Protein AF-A0A925KQW5-F1 (afdb_monomer_lite)

Radius of gyration: 14.68 Å; chains: 1; bounding box: 32×25×39 Å

pLDDT: mean 91.46, std 4.94, range [70.19, 98.19]

Secondary structure (DSSP, 8-state):
-HHHHHHHHHT-GGGGSHHHHHHHHHHHHHHHHHHHHHHHHHHHTT-HHHHHHHHHHHHHHHHSS-GGGEEEETTEEEE-

Structure (mmCIF, N/CA/C/O backbone):
data_AF-A0A925KQW5-F1
#
_entry.id   AF-A0A925KQW5-F1
#
loop_
_atom_site.group_PDB
_atom_site.id
_atom_site.type_symbol
_atom_site.label_atom_id
_atom_site.label_alt_id
_atom_site.label_comp_id
_atom_site.label_asym_id
_atom_site.label_entity_id
_atom_site.label_seq_id
_atom_site.pdbx_PDB_ins_code
_atom_site.Cartn_x
_atom_site.Cartn_y
_atom_si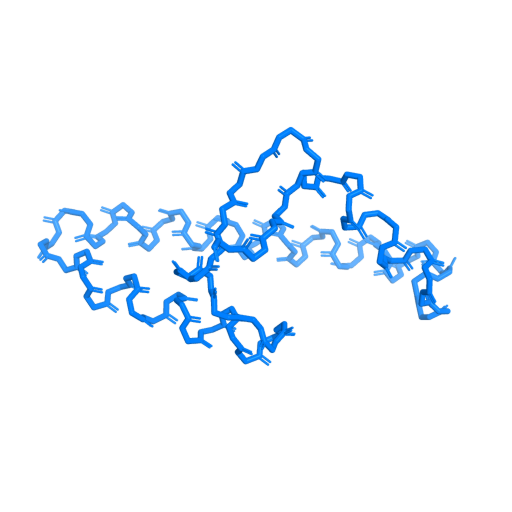te.Cartn_z
_atom_site.occupancy
_atom_site.B_iso_or_equiv
_atom_site.auth_seq_id
_atom_site.auth_comp_id
_atom_site.auth_asym_id
_atom_site.auth_atom_id
_atom_site.pdbx_PDB_model_num
ATOM 1 N N . VAL A 1 1 ? 3.752 -13.203 -0.375 1.00 82.25 1 VAL A N 1
ATOM 2 C CA . VAL A 1 1 ? 3.749 -11.788 -0.848 1.00 82.25 1 VAL A CA 1
ATOM 3 C C . VAL A 1 1 ? 5.064 -11.378 -1.499 1.00 82.25 1 VAL A C 1
ATOM 5 O O . VAL A 1 1 ? 5.027 -10.965 -2.646 1.00 82.25 1 VAL A O 1
ATOM 8 N N . ARG A 1 2 ? 6.228 -11.539 -0.846 1.00 84.25 2 ARG A N 1
ATOM 9 C CA . ARG A 1 2 ? 7.541 -11.138 -1.403 1.00 84.25 2 ARG A CA 1
ATOM 10 C C . ARG A 1 2 ? 7.775 -11.583 -2.855 1.00 84.25 2 ARG A C 1
ATOM 12 O O . ARG A 1 2 ? 8.099 -10.755 -3.692 1.00 84.25 2 ARG A O 1
ATOM 19 N N . ALA A 1 3 ? 7.551 -12.861 -3.169 1.00 86.94 3 ALA A N 1
ATOM 20 C CA . ALA A 1 3 ? 7.712 -13.380 -4.533 1.00 86.94 3 ALA A CA 1
ATOM 21 C C . ALA A 1 3 ? 6.691 -12.809 -5.541 1.00 86.94 3 ALA A C 1
ATOM 23 O O . ALA A 1 3 ? 6.987 -12.685 -6.724 1.00 86.94 3 ALA A O 1
ATOM 24 N N . GLN A 1 4 ? 5.483 -12.453 -5.095 1.00 86.50 4 GLN A N 1
ATOM 25 C CA . GLN A 1 4 ? 4.475 -11.792 -5.932 1.00 86.50 4 GLN A CA 1
ATOM 26 C C . GLN A 1 4 ? 4.915 -10.365 -6.271 1.00 86.50 4 GLN A C 1
ATOM 28 O O . GLN A 1 4 ? 4.935 -10.011 -7.441 1.00 86.50 4 GLN A O 1
ATOM 33 N N . VAL A 1 5 ? 5.366 -9.603 -5.270 1.00 85.75 5 VAL A N 1
ATOM 34 C CA . VAL A 1 5 ? 5.915 -8.253 -5.464 1.00 85.75 5 VAL A CA 1
ATOM 35 C C . VAL A 1 5 ? 7.150 -8.292 -6.364 1.00 85.75 5 VAL A C 1
ATOM 37 O O . VAL A 1 5 ? 7.222 -7.535 -7.322 1.00 85.75 5 VAL A O 1
ATOM 40 N N . ALA A 1 6 ? 8.084 -9.216 -6.123 1.00 86.38 6 ALA A N 1
ATOM 41 C CA . ALA A 1 6 ? 9.284 -9.360 -6.945 1.00 86.38 6 ALA A CA 1
ATOM 42 C C . ALA A 1 6 ? 8.953 -9.626 -8.423 1.00 86.38 6 ALA A C 1
ATOM 44 O O . ALA A 1 6 ? 9.570 -9.025 -9.297 1.00 86.38 6 ALA A O 1
ATOM 45 N N . ARG A 1 7 ? 7.949 -10.470 -8.707 1.00 88.06 7 ARG A N 1
ATOM 46 C CA . ARG A 1 7 ? 7.464 -10.704 -10.077 1.00 88.06 7 ARG A CA 1
ATOM 47 C C . ARG A 1 7 ? 6.863 -9.444 -10.698 1.00 88.06 7 ARG A C 1
ATOM 49 O O . ARG A 1 7 ? 7.183 -9.141 -11.840 1.00 88.06 7 ARG A O 1
ATOM 56 N N . SER A 1 8 ? 6.047 -8.696 -9.953 1.00 84.69 8 SER A N 1
ATOM 57 C CA . SER A 1 8 ? 5.476 -7.432 -10.436 1.00 84.69 8 SER A CA 1
ATOM 58 C C . SER A 1 8 ? 6.548 -6.379 -10.732 1.00 84.69 8 SER A C 1
ATOM 60 O O . SER A 1 8 ? 6.457 -5.691 -11.743 1.00 84.69 8 SER A O 1
ATOM 62 N N . LEU A 1 9 ? 7.580 -6.274 -9.888 1.00 87.50 9 LEU A N 1
ATOM 63 C CA . LEU A 1 9 ? 8.695 -5.347 -10.103 1.00 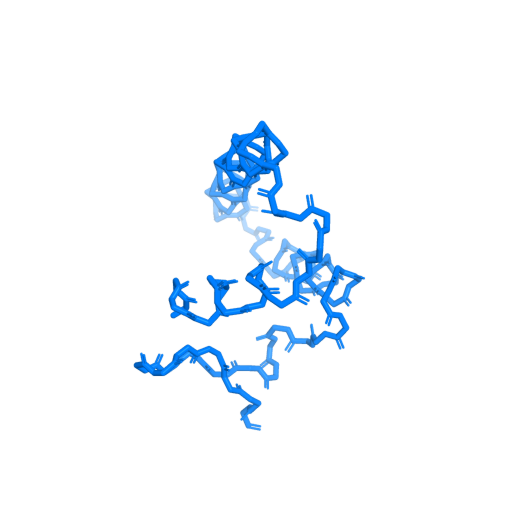87.50 9 LEU A CA 1
ATOM 64 C C . LEU A 1 9 ? 9.562 -5.770 -11.293 1.00 87.50 9 LEU A C 1
ATOM 66 O O . LEU A 1 9 ? 9.920 -4.928 -12.106 1.00 87.50 9 LEU A O 1
ATOM 70 N N . ALA A 1 10 ? 9.855 -7.067 -11.431 1.00 88.00 10 ALA A N 1
ATOM 71 C CA . ALA A 1 10 ? 10.635 -7.596 -12.550 1.00 88.00 10 ALA A CA 1
ATOM 72 C C . ALA A 1 10 ? 9.950 -7.389 -13.912 1.00 88.00 10 ALA A C 1
ATOM 74 O O . ALA A 1 10 ? 10.630 -7.289 -14.928 1.00 88.00 10 ALA A O 1
ATOM 75 N N . ALA A 1 11 ? 8.617 -7.308 -13.937 1.00 88.81 11 ALA A N 1
ATOM 76 C CA . ALA A 1 11 ? 7.845 -7.065 -15.152 1.00 88.81 11 ALA A CA 1
ATOM 77 C C . ALA A 1 11 ? 7.840 -5.589 -15.605 1.00 88.81 11 ALA A C 1
ATOM 79 O O . ALA A 1 11 ? 7.353 -5.299 -16.695 1.00 88.81 11 ALA A O 1
ATOM 80 N N . ASN A 1 12 ? 8.353 -4.652 -14.797 1.00 87.75 12 ASN A N 1
ATOM 81 C CA . ASN A 1 12 ? 8.336 -3.221 -15.095 1.00 87.75 12 ASN A CA 1
ATOM 82 C C . ASN A 1 12 ? 9.761 -2.686 -15.332 1.00 87.75 12 ASN A C 1
ATOM 84 O O . ASN A 1 12 ? 10.614 -2.710 -14.443 1.00 87.75 12 ASN A O 1
ATOM 88 N N . ALA A 1 13 ? 9.997 -2.158 -16.538 1.00 90.12 13 ALA A N 1
ATOM 89 C CA . ALA A 1 13 ? 11.300 -1.669 -16.992 1.00 90.12 13 ALA A CA 1
ATOM 90 C C . ALA A 1 13 ? 11.885 -0.543 -16.118 1.00 90.12 13 ALA A C 1
ATOM 92 O O . ALA A 1 13 ? 13.105 -0.443 -15.998 1.00 90.12 13 ALA A O 1
ATOM 93 N N . THR A 1 14 ? 11.050 0.258 -15.445 1.00 88.56 14 THR A N 1
ATOM 94 C CA . THR A 1 14 ? 11.500 1.301 -14.507 1.00 88.56 14 THR A CA 1
ATOM 95 C C . THR A 1 14 ? 12.339 0.723 -13.366 1.00 88.56 14 THR A C 1
ATOM 97 O O . THR A 1 14 ? 13.294 1.348 -12.913 1.00 88.56 14 THR A O 1
ATOM 100 N N . PHE A 1 15 ? 12.049 -0.508 -12.940 1.00 89.81 15 PHE A N 1
ATOM 101 C CA . PHE A 1 15 ? 12.781 -1.176 -11.866 1.00 89.81 15 PHE A CA 1
ATOM 102 C C . PHE A 1 15 ? 13.958 -2.022 -12.365 1.00 89.81 15 PHE A C 1
ATOM 104 O O . PHE A 1 15 ? 14.558 -2.752 -11.574 1.00 89.81 15 PHE A O 1
ATOM 111 N N . ALA A 1 16 ? 14.347 -1.922 -13.643 1.00 88.88 16 ALA A N 1
ATOM 112 C CA . ALA A 1 16 ? 15.564 -2.557 -14.156 1.00 88.88 16 ALA A CA 1
ATOM 113 C C . ALA A 1 16 ? 16.843 -1.902 -13.594 1.00 88.88 16 ALA A C 1
ATOM 115 O O . ALA A 1 16 ? 17.850 -2.586 -13.388 1.00 88.88 16 ALA A O 1
ATOM 116 N N . ASN A 1 17 ? 16.788 -0.610 -13.249 1.00 91.50 17 ASN A N 1
ATOM 117 C CA . ASN A 1 17 ? 17.890 0.120 -12.623 1.00 91.50 17 ASN A CA 1
ATOM 118 C C . ASN A 1 17 ? 18.039 -0.256 -11.125 1.00 91.50 17 ASN A C 1
ATOM 120 O O . ASN A 1 17 ? 17.069 -0.136 -10.370 1.00 91.50 17 ASN A O 1
ATOM 124 N N . PRO A 1 18 ? 19.231 -0.686 -10.657 1.00 89.38 18 PRO A N 1
ATOM 125 C CA . PRO A 1 18 ? 19.490 -0.944 -9.239 1.00 89.38 18 PRO A CA 1
ATOM 126 C C . PRO A 1 18 ? 19.197 0.233 -8.303 1.00 89.38 18 PRO A C 1
ATOM 128 O O . PRO A 1 18 ? 18.710 -0.002 -7.200 1.00 89.38 18 PRO A O 1
ATOM 131 N N . HIS A 1 19 ? 19.450 1.469 -8.740 1.00 92.31 19 HIS A N 1
ATOM 132 C CA . HIS A 1 19 ? 19.214 2.672 -7.941 1.00 92.31 19 HIS A CA 1
ATOM 133 C C . HIS A 1 19 ? 17.729 2.850 -7.618 1.00 92.31 19 HIS A C 1
ATOM 135 O O . HIS A 1 19 ? 17.345 2.908 -6.456 1.00 92.31 19 HIS A O 1
ATOM 141 N N . THR A 1 20 ? 16.879 2.800 -8.645 1.00 92.31 20 THR A N 1
ATOM 142 C CA . THR A 1 20 ? 15.423 2.938 -8.506 1.00 92.31 20 THR A CA 1
ATOM 143 C C . THR A 1 20 ? 14.822 1.851 -7.612 1.00 92.31 20 THR A C 1
ATOM 145 O O . THR A 1 20 ? 13.885 2.100 -6.856 1.00 92.31 20 THR A O 1
ATOM 148 N N . ARG A 1 21 ? 15.373 0.629 -7.644 1.00 91.38 21 ARG A N 1
ATOM 149 C CA . ARG A 1 21 ? 14.957 -0.437 -6.715 1.00 91.38 21 ARG A CA 1
ATOM 150 C C . ARG A 1 21 ? 15.347 -0.144 -5.269 1.00 91.38 21 ARG A C 1
ATOM 152 O O . ARG A 1 21 ? 14.593 -0.508 -4.371 1.00 91.38 21 ARG A O 1
ATOM 159 N N . ALA A 1 22 ? 16.519 0.446 -5.047 1.00 92.12 22 ALA A N 1
ATOM 160 C CA . ALA A 1 22 ? 16.983 0.803 -3.712 1.00 92.12 22 ALA A CA 1
ATOM 161 C C . ALA A 1 22 ? 16.126 1.928 -3.116 1.00 92.12 22 ALA A C 1
ATOM 163 O O . ALA A 1 22 ? 15.667 1.792 -1.986 1.00 92.12 22 ALA A O 1
ATOM 164 N N . GLU A 1 23 ? 15.823 2.968 -3.897 1.00 93.75 23 GLU A N 1
ATOM 165 C CA . GLU A 1 23 ? 14.931 4.062 -3.486 1.00 93.75 23 GLU A CA 1
ATOM 166 C C . GLU A 1 23 ? 13.550 3.537 -3.085 1.00 93.75 23 GLU A C 1
ATOM 168 O O . GLU A 1 23 ? 13.102 3.767 -1.961 1.00 93.75 23 GLU A O 1
ATOM 173 N N . LEU A 1 24 ? 12.929 2.718 -3.943 1.00 90.75 24 LEU A N 1
ATOM 174 C CA . LEU A 1 24 ? 11.651 2.081 -3.626 1.00 90.75 24 LEU A CA 1
ATOM 175 C C . LEU A 1 24 ? 11.733 1.246 -2.338 1.00 90.75 24 LEU A C 1
ATOM 177 O O . LEU A 1 24 ? 10.791 1.221 -1.547 1.00 90.75 24 LEU A O 1
ATOM 181 N N . ALA A 1 25 ? 12.837 0.527 -2.119 1.00 90.44 25 ALA A N 1
ATOM 182 C CA . ALA A 1 25 ? 13.000 -0.282 -0.918 1.00 90.44 25 ALA A CA 1
ATOM 183 C C . ALA A 1 25 ? 13.038 0.578 0.354 1.00 90.44 25 ALA A C 1
ATOM 185 O O . ALA A 1 25 ? 12.435 0.182 1.352 1.00 90.44 25 ALA A O 1
ATOM 186 N N . GLU A 1 26 ? 13.697 1.738 0.330 1.00 96.12 26 GLU A N 1
ATOM 187 C CA . GLU A 1 26 ? 13.690 2.670 1.464 1.00 96.12 26 GLU A CA 1
ATOM 188 C C . GLU A 1 26 ? 12.301 3.280 1.693 1.00 96.12 26 GLU A C 1
ATOM 190 O O . GLU A 1 26 ? 11.813 3.283 2.825 1.00 96.12 26 GLU A O 1
ATOM 195 N N . GLU A 1 27 ? 11.601 3.691 0.632 1.00 93.38 27 GLU A N 1
ATOM 196 C CA . GLU A 1 27 ? 10.225 4.196 0.734 1.00 93.38 27 GLU A CA 1
ATOM 197 C C . GLU A 1 27 ? 9.273 3.158 1.344 1.00 93.38 27 GLU A C 1
ATOM 199 O O . GLU A 1 27 ? 8.471 3.473 2.226 1.00 93.38 27 GLU A O 1
ATOM 204 N N . MET A 1 28 ? 9.390 1.890 0.935 1.00 90.88 28 MET A N 1
ATOM 205 C CA . MET A 1 28 ? 8.575 0.803 1.482 1.00 90.88 28 MET A CA 1
ATOM 206 C C . MET A 1 28 ? 8.857 0.548 2.967 1.00 90.88 28 MET A C 1
ATOM 208 O O . MET A 1 28 ? 7.926 0.243 3.717 1.00 90.88 28 MET A O 1
ATOM 212 N N . LYS A 1 29 ? 10.112 0.685 3.419 1.00 93.62 29 LYS A N 1
ATOM 213 C CA . LYS A 1 29 ? 10.449 0.581 4.849 1.00 93.62 29 LYS A CA 1
ATOM 214 C C . LYS A 1 29 ? 9.794 1.705 5.646 1.00 93.62 29 LYS A C 1
ATOM 216 O O . LYS A 1 29 ? 9.196 1.430 6.686 1.00 93.62 29 LYS A O 1
ATOM 221 N N . LEU A 1 30 ? 9.869 2.942 5.153 1.00 96.69 30 LEU A N 1
ATOM 222 C CA . LEU A 1 30 ? 9.234 4.093 5.796 1.00 96.69 30 LEU A CA 1
ATOM 223 C C . LEU A 1 30 ? 7.718 3.906 5.875 1.00 96.69 30 LEU A C 1
ATOM 225 O O . LEU A 1 30 ? 7.149 4.002 6.961 1.00 96.69 30 LEU A O 1
ATOM 229 N N . LEU A 1 31 ? 7.080 3.532 4.761 1.00 92.88 31 LEU A N 1
ATOM 230 C CA . LEU A 1 31 ? 5.647 3.251 4.716 1.00 92.88 31 LEU A CA 1
ATOM 231 C C . LEU A 1 31 ? 5.250 2.176 5.735 1.00 92.88 31 LEU A C 1
ATOM 233 O O . LEU A 1 31 ? 4.266 2.343 6.455 1.00 92.88 31 LEU A O 1
ATOM 237 N N . PHE A 1 32 ? 6.022 1.090 5.837 1.00 92.94 32 PHE A N 1
ATOM 238 C CA . PHE A 1 32 ? 5.766 0.038 6.818 1.00 92.94 32 PHE A CA 1
ATOM 239 C C . PHE A 1 32 ? 5.804 0.569 8.256 1.00 92.94 32 PHE A C 1
ATOM 241 O O . PHE A 1 32 ? 4.880 0.305 9.027 1.00 92.94 32 PHE A O 1
ATOM 248 N N . VAL A 1 33 ? 6.837 1.337 8.616 1.00 97.38 33 VAL A N 1
ATOM 249 C CA . VAL A 1 33 ? 6.967 1.915 9.963 1.00 97.38 33 VAL A CA 1
ATOM 250 C C . VAL A 1 33 ? 5.813 2.871 10.258 1.00 97.38 33 VAL A C 1
ATOM 252 O O . VAL A 1 33 ? 5.211 2.781 11.328 1.00 97.38 33 VAL A O 1
ATOM 255 N N . THR A 1 34 ? 5.443 3.731 9.308 1.00 96.69 34 THR A N 1
ATOM 256 C CA . THR A 1 34 ? 4.316 4.662 9.451 1.00 96.69 34 THR A CA 1
ATOM 257 C C . THR A 1 34 ? 2.995 3.926 9.658 1.00 96.69 34 THR A C 1
ATOM 259 O O . THR A 1 34 ? 2.230 4.273 10.561 1.00 96.69 34 THR A O 1
ATOM 262 N N . LEU A 1 35 ? 2.726 2.880 8.870 1.00 95.94 35 LEU A N 1
ATOM 263 C CA . LEU A 1 35 ? 1.519 2.070 9.029 1.00 95.94 35 LEU A CA 1
ATOM 264 C C . LEU A 1 35 ? 1.512 1.327 10.370 1.00 95.94 35 LEU A C 1
ATOM 266 O O . LEU A 1 35 ? 0.495 1.279 11.059 1.00 95.94 35 LEU A O 1
ATOM 270 N N . HIS A 1 36 ? 2.652 0.786 10.793 1.00 96.81 36 HIS A N 1
ATOM 271 C CA . HIS A 1 36 ? 2.741 0.112 12.081 1.00 96.81 36 HIS A CA 1
ATOM 272 C C . HIS A 1 36 ? 2.501 1.078 13.250 1.00 96.81 36 HIS A C 1
ATOM 274 O O . HIS A 1 36 ? 1.701 0.784 14.137 1.00 96.81 36 HIS A O 1
ATOM 280 N N . ALA A 1 37 ? 3.144 2.248 13.239 1.00 97.94 37 ALA A N 1
ATOM 281 C CA . ALA A 1 37 ? 2.967 3.268 14.268 1.00 97.94 37 ALA A CA 1
ATOM 282 C C . ALA A 1 37 ? 1.519 3.785 14.319 1.00 97.94 37 ALA A C 1
ATOM 284 O O . ALA A 1 37 ? 0.934 3.881 15.400 1.00 97.94 37 ALA A O 1
ATOM 285 N N . GLY A 1 38 ? 0.913 4.039 13.153 1.00 97.56 38 GLY A N 1
ATOM 286 C CA . GLY A 1 38 ? -0.490 4.435 13.046 1.00 97.56 38 GLY A CA 1
ATOM 287 C C . GLY A 1 38 ? -1.442 3.377 13.606 1.00 97.56 38 GLY A C 1
ATOM 288 O O . GLY A 1 38 ? -2.350 3.712 14.363 1.00 97.56 38 GLY A O 1
ATOM 289 N N . TRP A 1 39 ? -1.195 2.092 13.328 1.00 97.69 39 TRP A N 1
ATOM 290 C CA . TRP A 1 39 ? -1.974 0.994 13.904 1.00 97.69 39 TRP A CA 1
ATOM 291 C C . TRP A 1 39 ? -1.877 0.942 15.435 1.00 97.69 39 TRP A C 1
ATOM 293 O O . TRP A 1 39 ? -2.896 0.782 16.111 1.00 97.69 39 TRP A O 1
ATOM 303 N N . GLN A 1 40 ? -0.676 1.111 15.996 1.00 98.19 40 GLN A N 1
ATOM 304 C CA . GLN A 1 40 ? -0.478 1.126 17.450 1.00 98.19 40 GLN A CA 1
ATOM 305 C C . GLN A 1 40 ? -1.236 2.282 18.118 1.00 98.19 40 GLN A C 1
ATOM 307 O O . GLN A 1 40 ? -1.917 2.068 19.124 1.00 98.19 40 GLN A O 1
ATOM 312 N N . SER A 1 41 ? -1.158 3.488 17.546 1.00 98.19 41 SER A N 1
ATOM 313 C CA . SER A 1 41 ? -1.896 4.666 18.027 1.00 98.19 41 SER A CA 1
ATOM 314 C C . SER A 1 41 ? -3.409 4.462 17.913 1.00 98.19 41 SER A C 1
ATOM 316 O O . SER A 1 41 ? -4.113 4.590 18.915 1.00 98.19 41 SER A O 1
ATOM 318 N N . ALA A 1 42 ? -3.905 4.005 16.759 1.00 98.19 42 ALA A N 1
ATOM 319 C CA . ALA A 1 42 ? -5.324 3.728 16.549 1.00 98.19 42 ALA A CA 1
ATOM 320 C C . ALA A 1 42 ? -5.872 2.673 17.522 1.00 98.19 42 ALA A C 1
ATOM 322 O O . ALA A 1 42 ? -7.010 2.782 17.978 1.00 98.19 42 ALA A O 1
ATOM 323 N N . ARG A 1 43 ? -5.064 1.666 17.880 1.00 98.00 43 ARG A N 1
ATOM 324 C CA . ARG A 1 43 ? -5.417 0.677 18.906 1.00 98.00 43 ARG A CA 1
ATOM 325 C C . ARG A 1 43 ? -5.554 1.305 20.289 1.00 98.00 43 ARG A C 1
ATOM 327 O O . ARG A 1 43 ? -6.525 1.021 20.979 1.00 98.00 43 ARG A O 1
ATOM 334 N N . ARG A 1 44 ? -4.599 2.148 20.681 1.00 98.12 44 ARG A N 1
ATOM 335 C CA . ARG A 1 44 ? -4.595 2.832 21.982 1.00 98.12 44 ARG A CA 1
ATOM 336 C C . ARG A 1 44 ? -5.754 3.822 22.125 1.00 98.12 44 ARG A C 1
ATOM 338 O O . ARG A 1 44 ? -6.288 3.972 23.213 1.00 98.12 44 ARG A O 1
ATOM 345 N N . GLU A 1 45 ? -6.134 4.482 21.037 1.00 97.81 45 GLU A N 1
ATOM 346 C CA . GLU A 1 45 ? -7.131 5.561 21.026 1.00 97.81 45 GLU A CA 1
ATOM 347 C C . GLU A 1 45 ? -8.553 5.082 20.684 1.00 97.81 45 GLU A C 1
ATOM 349 O O . GLU A 1 45 ? -9.473 5.890 20.620 1.00 97.81 45 GLU A O 1
ATOM 354 N N . GLY A 1 46 ? -8.757 3.780 20.446 1.00 97.75 46 GLY A N 1
ATOM 355 C CA . GLY A 1 46 ? -10.073 3.231 20.087 1.00 97.75 46 GLY A CA 1
ATOM 356 C C . GLY A 1 46 ? -10.515 3.521 18.644 1.00 97.75 46 GLY A C 1
ATOM 357 O O . GLY A 1 46 ? -11.673 3.311 18.296 1.00 97.75 46 GLY A O 1
ATOM 358 N N . ASN A 1 47 ? -9.592 3.938 17.775 1.00 97.56 47 ASN A N 1
ATOM 359 C CA . ASN A 1 47 ? -9.847 4.386 16.401 1.00 97.56 47 ASN A CA 1
ATOM 360 C C . ASN A 1 47 ? -9.465 3.345 15.328 1.00 97.56 47 ASN A C 1
ATOM 362 O O . ASN A 1 47 ? -9.212 3.687 14.172 1.00 97.56 47 ASN A O 1
ATOM 366 N N . LEU A 1 48 ? -9.421 2.053 15.676 1.00 96.81 48 LEU A N 1
ATOM 367 C CA . LEU A 1 48 ? -8.982 0.995 14.751 1.00 96.81 48 LEU A CA 1
ATOM 368 C C . LEU A 1 48 ? -9.811 0.912 13.467 1.00 96.81 48 LEU A C 1
ATOM 370 O O . LEU A 1 48 ? -9.247 0.728 12.389 1.00 96.81 48 LEU A O 1
ATOM 374 N N . LYS A 1 49 ? -11.137 1.046 13.567 1.00 96.44 49 LYS A N 1
ATOM 375 C CA . LYS A 1 49 ? -12.031 0.963 12.406 1.00 96.44 49 LYS A CA 1
ATOM 376 C C . LYS A 1 49 ? -11.757 2.069 11.372 1.00 96.44 49 LYS A C 1
ATOM 378 O O . LYS A 1 49 ? -11.418 1.713 10.243 1.00 96.44 49 LYS A O 1
ATOM 383 N N . PRO A 1 50 ? -11.830 3.370 11.719 1.00 96.69 50 PRO A N 1
ATOM 384 C CA . PRO A 1 50 ? -11.550 4.433 10.753 1.00 96.69 50 PRO A CA 1
ATOM 385 C C . PRO A 1 50 ? -10.107 4.394 10.233 1.00 96.69 50 PRO A C 1
ATOM 387 O O . PRO A 1 50 ? -9.875 4.673 9.056 1.00 96.69 50 PRO A O 1
ATOM 390 N N . TYR A 1 51 ? -9.140 3.975 11.057 1.00 96.81 51 TYR A N 1
ATOM 391 C CA . TYR A 1 51 ? -7.767 3.759 10.601 1.00 96.81 51 TYR A CA 1
ATOM 392 C C . TYR A 1 51 ? -7.691 2.673 9.514 1.00 96.81 51 TYR A C 1
ATOM 394 O O . TYR A 1 51 ? -7.149 2.905 8.432 1.00 96.81 51 TYR A O 1
ATOM 402 N N . ALA A 1 52 ? -8.309 1.513 9.752 1.00 94.75 52 ALA A N 1
ATOM 403 C CA . ALA A 1 52 ? -8.378 0.436 8.770 1.00 94.75 52 ALA A CA 1
ATOM 404 C C . ALA A 1 52 ? -9.147 0.841 7.498 1.00 94.75 52 ALA A C 1
ATOM 406 O O . ALA A 1 52 ? -8.820 0.359 6.413 1.00 94.75 52 ALA A O 1
ATOM 407 N N . ASP A 1 53 ? -10.171 1.701 7.602 1.00 95.06 53 ASP A N 1
ATOM 408 C CA . ASP A 1 53 ? -10.885 2.282 6.449 1.00 95.06 53 ASP A CA 1
ATOM 409 C C . ASP A 1 53 ? -9.957 3.186 5.617 1.00 95.06 53 ASP A C 1
ATOM 411 O O . ASP A 1 53 ? -9.992 3.160 4.386 1.00 95.06 53 ASP A O 1
ATOM 415 N N . GLY A 1 54 ? -9.085 3.960 6.268 1.00 94.88 54 GLY A N 1
ATOM 416 C CA . GLY A 1 54 ? -8.047 4.750 5.603 1.00 94.88 54 GLY A CA 1
ATOM 417 C C . GLY A 1 54 ? -7.029 3.886 4.856 1.00 94.88 54 GLY A C 1
ATOM 418 O O . GLY A 1 54 ? -6.788 4.112 3.671 1.00 94.88 54 GLY A O 1
ATOM 419 N N . VAL A 1 55 ? -6.487 2.859 5.515 1.00 94.62 55 VAL A N 1
ATOM 420 C CA . VAL A 1 55 ? -5.497 1.949 4.909 1.00 94.62 55 VAL A CA 1
ATOM 421 C C . VAL A 1 55 ? -6.082 1.194 3.712 1.00 94.62 55 VAL A C 1
ATOM 423 O O . VAL A 1 55 ? -5.412 1.069 2.688 1.00 94.62 55 VAL A O 1
ATOM 426 N N . ALA A 1 56 ? -7.335 0.735 3.798 1.00 93.75 56 ALA A N 1
ATOM 427 C CA . ALA A 1 56 ? -7.999 0.064 2.680 1.00 93.75 56 ALA A CA 1
ATOM 428 C C . ALA A 1 56 ? -8.142 0.989 1.458 1.00 93.75 56 ALA A C 1
ATOM 430 O O . ALA A 1 56 ? -7.786 0.593 0.348 1.00 93.75 56 ALA A O 1
ATOM 431 N N . ARG A 1 57 ? -8.575 2.243 1.664 1.00 95.06 57 ARG A N 1
ATOM 432 C CA . ARG A 1 57 ? -8.665 3.247 0.589 1.00 95.06 57 ARG A CA 1
ATOM 433 C C . ARG A 1 57 ? -7.306 3.548 -0.034 1.00 95.06 57 ARG A C 1
ATOM 435 O O . ARG A 1 57 ? -7.198 3.577 -1.255 1.00 95.06 57 ARG A O 1
ATOM 442 N N . MET A 1 58 ? -6.274 3.719 0.792 1.00 92.88 58 MET A N 1
ATOM 443 C CA . MET A 1 58 ? -4.902 3.922 0.328 1.00 92.88 58 MET A CA 1
ATOM 444 C C . MET A 1 58 ? -4.451 2.758 -0.570 1.00 92.88 58 MET A C 1
ATOM 446 O O . MET A 1 58 ? -3.980 2.970 -1.684 1.00 92.88 58 MET A O 1
ATOM 450 N N . PHE A 1 59 ? -4.648 1.515 -0.125 1.00 90.25 59 PHE A N 1
ATOM 451 C CA . PHE A 1 59 ? -4.261 0.329 -0.891 1.00 90.25 59 PHE A CA 1
ATOM 452 C C . PHE A 1 59 ? -5.021 0.210 -2.221 1.00 90.25 59 PHE A C 1
ATOM 454 O O . PHE A 1 59 ? -4.425 -0.130 -3.247 1.00 90.25 59 PHE A O 1
ATOM 461 N N . GLN A 1 60 ? -6.312 0.548 -2.226 1.00 92.62 60 GLN A N 1
ATOM 462 C CA . GLN A 1 60 ? -7.128 0.582 -3.437 1.00 92.62 60 GLN A CA 1
ATOM 463 C C . GLN A 1 60 ? -6.651 1.650 -4.424 1.00 92.62 60 GLN A C 1
ATOM 465 O O . GLN A 1 60 ? -6.586 1.373 -5.618 1.00 92.62 60 GLN A O 1
ATOM 470 N N . GLN A 1 61 ? -6.263 2.835 -3.950 1.00 91.56 61 GLN A N 1
ATOM 471 C CA . GLN A 1 61 ? -5.721 3.895 -4.805 1.00 91.56 61 GLN A CA 1
ATOM 472 C C . GLN A 1 61 ? -4.401 3.487 -5.466 1.00 91.56 61 GLN A C 1
ATOM 474 O O . GLN A 1 61 ? -4.219 3.727 -6.656 1.00 91.56 61 GLN A O 1
ATOM 479 N N . PHE A 1 62 ? -3.500 2.836 -4.725 1.00 83.50 62 PHE A N 1
ATOM 480 C CA . PHE A 1 62 ? -2.192 2.446 -5.261 1.00 83.50 62 PHE A CA 1
ATOM 481 C C . PHE A 1 62 ? -2.222 1.191 -6.135 1.00 83.50 62 PHE A C 1
ATOM 483 O O . PHE A 1 62 ? -1.416 1.068 -7.053 1.00 83.50 62 PHE A O 1
ATOM 490 N N . THR A 1 63 ? -3.105 0.234 -5.842 1.00 83.56 63 THR A N 1
ATOM 491 C CA . THR A 1 63 ? -3.069 -1.093 -6.486 1.00 83.56 63 THR A CA 1
ATOM 492 C C . THR A 1 63 ? -4.299 -1.413 -7.328 1.00 83.56 63 THR A C 1
ATOM 494 O O . THR A 1 63 ? -4.304 -2.426 -8.027 1.00 83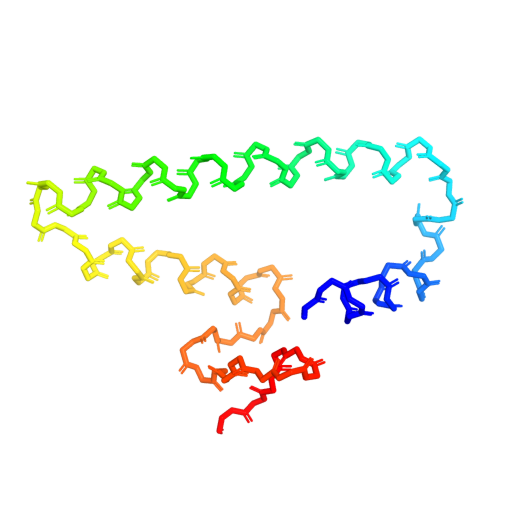.56 63 THR A O 1
ATOM 497 N N . GLY A 1 64 ? -5.366 -0.618 -7.222 1.00 87.69 64 GLY A N 1
ATOM 498 C CA . GLY A 1 64 ? -6.676 -0.918 -7.800 1.00 87.69 64 GLY A CA 1
ATOM 499 C C . GLY A 1 64 ? -7.437 -2.055 -7.105 1.00 87.69 64 GLY A C 1
ATOM 500 O O . GLY A 1 64 ? -8.535 -2.394 -7.538 1.00 87.69 64 GLY A O 1
ATOM 501 N N . ASN A 1 65 ? -6.887 -2.664 -6.047 1.00 86.56 65 ASN A N 1
ATOM 502 C CA . ASN A 1 65 ? -7.521 -3.770 -5.329 1.00 86.56 65 ASN A CA 1
ATOM 503 C C . ASN A 1 65 ? -7.994 -3.329 -3.941 1.00 86.56 65 ASN A C 1
ATOM 505 O O . ASN A 1 65 ? -7.277 -2.628 -3.233 1.00 86.56 65 ASN A O 1
ATOM 509 N N . ASP A 1 66 ? -9.176 -3.781 -3.524 1.00 89.06 66 ASP A N 1
ATOM 510 C CA . ASP A 1 66 ? -9.617 -3.629 -2.137 1.00 89.06 66 ASP A CA 1
ATOM 511 C C . ASP A 1 66 ? -8.950 -4.700 -1.266 1.00 89.06 66 ASP A C 1
ATOM 513 O O . ASP A 1 66 ? -9.213 -5.893 -1.423 1.00 89.06 66 ASP A O 1
ATOM 517 N N . LEU A 1 67 ? -8.114 -4.267 -0.320 1.00 86.38 67 LEU A N 1
ATOM 518 C CA . LEU A 1 67 ? -7.409 -5.150 0.609 1.00 86.38 67 LEU A CA 1
ATOM 519 C C . LEU A 1 67 ? -8.364 -6.036 1.429 1.00 86.38 67 LEU A C 1
ATOM 521 O O . LEU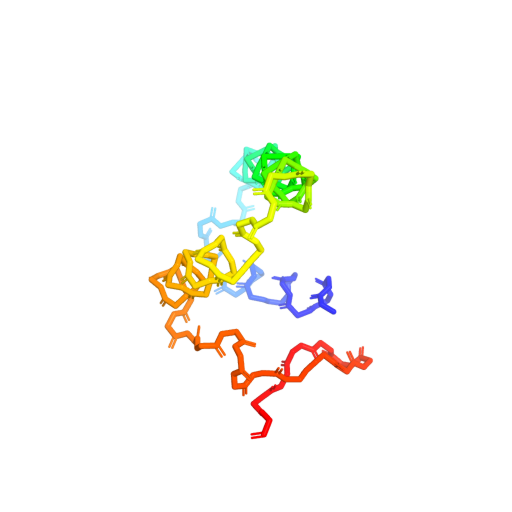 A 1 67 ? -7.992 -7.134 1.832 1.00 86.38 67 LEU A O 1
ATOM 525 N N . ARG A 1 68 ? -9.596 -5.578 1.674 1.00 89.56 68 ARG A N 1
ATOM 526 C CA . ARG A 1 68 ? -10.608 -6.310 2.455 1.00 89.56 68 ARG A CA 1
ATOM 527 C C . ARG A 1 68 ? -11.246 -7.445 1.680 1.00 89.56 68 ARG A C 1
ATOM 529 O O . ARG A 1 68 ? -11.707 -8.407 2.282 1.00 89.56 68 ARG A O 1
ATOM 536 N N . ALA A 1 69 ? -11.240 -7.337 0.358 1.00 90.44 69 ALA A N 1
ATOM 537 C CA . ALA A 1 69 ? -11.682 -8.377 -0.556 1.00 90.44 69 ALA A CA 1
ATOM 538 C C . ALA A 1 69 ? -10.536 -9.331 -0.933 1.00 90.44 69 ALA A C 1
ATOM 540 O O . ALA A 1 69 ? -10.645 -10.094 -1.892 1.00 90.44 69 ALA A O 1
ATOM 541 N N . MET A 1 70 ? -9.402 -9.267 -0.230 1.00 90.12 70 MET A N 1
ATOM 542 C CA . MET A 1 70 ? -8.234 -10.093 -0.505 1.00 90.12 70 MET A CA 1
ATOM 543 C C . MET A 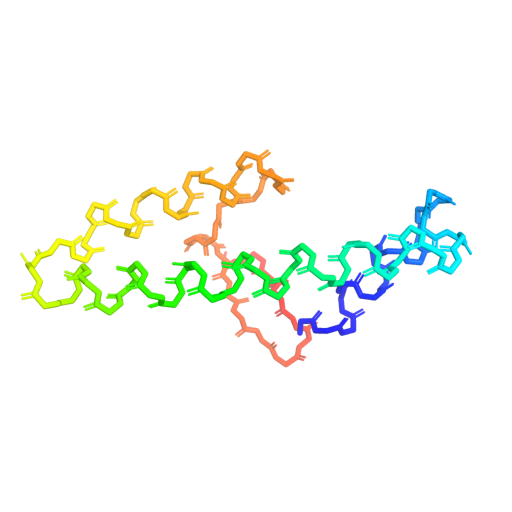1 70 ? -7.961 -11.036 0.655 1.00 90.12 70 MET A C 1
ATOM 545 O O . MET A 1 70 ? -8.069 -10.686 1.828 1.00 90.12 70 MET A O 1
ATOM 549 N N . ARG A 1 71 ? -7.517 -12.241 0.311 1.00 92.38 71 ARG A N 1
ATOM 550 C CA . ARG A 1 71 ? -7.021 -13.224 1.265 1.00 92.38 71 ARG A CA 1
ATOM 551 C C . ARG A 1 71 ? -5.522 -13.389 1.096 1.00 92.38 71 ARG A C 1
ATOM 553 O O . ARG A 1 71 ? -5.019 -13.550 -0.018 1.00 92.38 71 ARG A O 1
ATOM 560 N N . LEU A 1 72 ? -4.800 -13.390 2.211 1.00 89.06 72 LEU A N 1
ATOM 561 C CA . LEU A 1 72 ? -3.392 -13.756 2.223 1.00 89.06 72 LEU A CA 1
ATOM 562 C C . LEU A 1 72 ? -3.255 -15.285 2.243 1.00 89.06 72 LEU A C 1
ATOM 564 O O . LEU A 1 72 ? -3.794 -15.953 3.119 1.00 89.06 72 LEU A O 1
ATOM 568 N N . THR A 1 73 ? -2.522 -15.830 1.276 1.00 91.38 73 THR A N 1
ATOM 569 C CA . THR A 1 73 ? -2.182 -17.257 1.175 1.00 91.38 73 THR A CA 1
ATOM 570 C C . THR A 1 73 ? -0.668 -17.434 1.076 1.00 91.38 73 THR A C 1
ATOM 572 O O . THR A 1 73 ? 0.075 -16.464 0.894 1.00 91.38 73 THR A O 1
ATOM 575 N N . GLU A 1 74 ? -0.198 -18.681 1.100 1.00 88.50 74 GLU A N 1
ATOM 576 C CA . GLU A 1 74 ? 1.212 -19.025 0.860 1.00 88.50 74 GLU A CA 1
ATOM 577 C C . GLU A 1 74 ? 1.733 -18.480 -0.481 1.00 88.50 74 GLU A C 1
ATOM 579 O O . GLU A 1 74 ? 2.886 -18.064 -0.600 1.00 88.50 74 GLU A O 1
ATOM 584 N N . ARG A 1 75 ? 0.857 -18.384 -1.490 1.00 86.81 75 ARG A N 1
ATOM 585 C CA . ARG A 1 75 ? 1.195 -17.858 -2.822 1.00 86.81 75 ARG A CA 1
ATOM 586 C C . ARG A 1 75 ? 1.192 -16.328 -2.893 1.00 86.81 75 ARG A C 1
ATOM 588 O O . ARG A 1 75 ? 1.600 -15.761 -3.906 1.00 86.81 75 ARG A O 1
ATOM 595 N N . GLY A 1 76 ? 0.797 -15.649 -1.816 1.00 87.38 76 GLY A N 1
ATOM 596 C CA . GLY A 1 76 ? 0.579 -14.206 -1.769 1.00 87.38 76 GLY A CA 1
ATOM 597 C C . GLY A 1 76 ? -0.897 -13.843 -1.657 1.00 87.38 76 GLY A C 1
ATOM 598 O O . GLY A 1 76 ? -1.713 -14.655 -1.216 1.00 87.38 76 GLY A O 1
ATOM 599 N N . PHE A 1 77 ? -1.222 -12.602 -2.011 1.00 90.12 77 PHE A N 1
ATOM 600 C CA . PHE A 1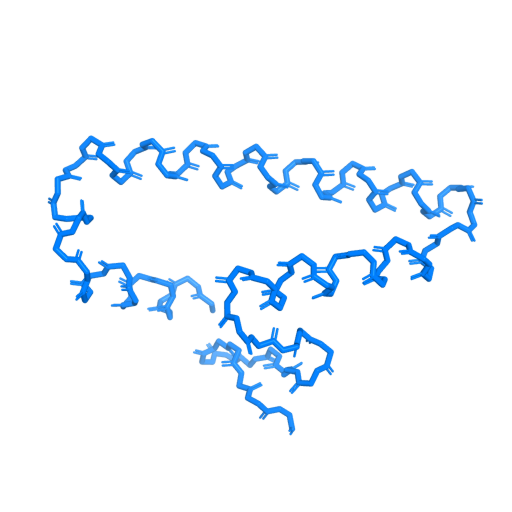 77 ? -2.599 -12.137 -1.980 1.00 90.12 77 PHE A CA 1
ATOM 601 C C . PHE A 1 77 ? -3.376 -12.677 -3.179 1.00 90.12 77 PHE A C 1
ATOM 603 O O . PHE A 1 77 ? -2.915 -12.575 -4.320 1.00 90.12 77 PHE A O 1
ATOM 610 N N . VAL A 1 78 ? -4.564 -13.205 -2.905 1.00 89.38 78 VAL A N 1
ATOM 611 C CA . VAL A 1 78 ? -5.560 -13.630 -3.895 1.00 89.38 78 VAL A CA 1
ATOM 612 C C . VAL A 1 78 ? -6.867 -12.888 -3.632 1.00 89.38 78 VAL A C 1
ATOM 614 O O . VAL A 1 78 ? -7.114 -12.488 -2.493 1.00 89.38 78 VAL A O 1
ATOM 617 N N . ARG A 1 79 ? -7.702 -12.696 -4.661 1.00 84.12 79 ARG A N 1
ATOM 618 C CA . ARG A 1 79 ? -9.083 -12.239 -4.437 1.00 84.12 79 ARG A CA 1
ATOM 619 C C . ARG A 1 79 ? -9.813 -13.301 -3.609 1.00 84.12 79 ARG A C 1
ATOM 621 O O . ARG A 1 79 ? -9.644 -14.493 -3.878 1.00 84.12 79 ARG A O 1
ATOM 628 N N . GLY A 1 80 ? -10.462 -12.841 -2.543 1.00 70.19 80 GLY A N 1
ATOM 629 C CA . GLY A 1 80 ? -11.231 -13.653 -1.603 1.00 70.19 80 GLY A CA 1
ATOM 630 C C . GLY A 1 80 ? -12.548 -14.114 -2.193 1.00 70.19 80 GLY A C 1
ATOM 631 O O . GLY A 1 80 ? -13.058 -13.419 -3.099 1.00 70.19 80 GLY A O 1
#

Sequence (80 aa):
VRAQVARSLAANATFANPHTRAELAEEMKLLFVTLHAGWQSARREGNLKPYADGVARMFQQFTGNDLRAMRLTERGFVRG

Foldseek 3Di:
DVVVVVVVLVVDPCNPDPVSVVVVVVVVVVVVVVLVVLCVVCVVVVNNVVSVVVVQVVCCVVPVDRPVQWDQDPVGIDGD